Protein AF-A0A3E1Y8L4-F1 (afdb_monomer)

Foldseek 3Di:
DDPVVVVVCCVPDPPPPCVQWDFPDWDDDPPDIDTDIDGDPDDPPVPPD

Mean predicted aligned error: 6.84 Å

Sequence (49 aa):
MDKNLNLLLEALLPEGILYYFELTDASQTDTEISIYLEEKNIAPAEHQH

Organism: NCBI:txid2282649

pLDDT: mean 83.03, std 11.78, range [55.47, 95.0]

Radius of gyration: 13.3 Å; Cα contacts (8 Å, |Δi|>4): 33; chains: 1; bounding box: 30×22×36 Å

Structure (mmCIF, N/CA/C/O backbone):
data_AF-A0A3E1Y8L4-F1
#
_entry.id   AF-A0A3E1Y8L4-F1
#
loop_
_atom_site.group_PDB
_atom_site.id
_atom_site.type_symbol
_atom_site.label_atom_id
_atom_site.label_alt_id
_atom_site.label_comp_id
_atom_site.label_asym_id
_atom_site.label_entity_id
_atom_site.label_seq_id
_atom_site.pdbx_PDB_ins_code
_atom_site.Cartn_x
_atom_site.Cartn_y
_atom_site.Cartn_z
_atom_site.occupancy
_atom_site.B_iso_or_equiv
_atom_site.auth_seq_id
_atom_site.auth_comp_id
_atom_site.auth_asym_id
_atom_site.auth_atom_id
_atom_site.pdbx_PDB_model_num
ATOM 1 N N . MET A 1 1 ? 10.802 13.706 1.763 1.00 57.62 1 MET A N 1
ATOM 2 C CA . MET A 1 1 ? 9.828 12.616 1.942 1.00 57.62 1 MET A CA 1
ATOM 3 C C . MET A 1 1 ? 9.941 12.117 3.369 1.00 57.62 1 MET A C 1
ATOM 5 O O . MET A 1 1 ? 11.058 11.877 3.824 1.00 57.62 1 MET A O 1
ATOM 9 N N . ASP A 1 2 ? 8.833 12.073 4.095 1.00 70.00 2 ASP A N 1
ATOM 10 C CA . ASP A 1 2 ? 8.786 11.754 5.521 1.00 70.00 2 ASP A CA 1
ATOM 11 C C . ASP A 1 2 ? 9.348 10.358 5.817 1.00 70.00 2 ASP A C 1
ATOM 13 O O . ASP A 1 2 ? 8.897 9.350 5.274 1.00 70.00 2 ASP A O 1
ATOM 17 N N . LYS A 1 3 ? 10.355 10.283 6.695 1.00 70.56 3 LYS A N 1
ATOM 18 C CA . LYS A 1 3 ? 11.007 9.014 7.069 1.00 70.56 3 LYS A CA 1
ATOM 19 C C . LYS A 1 3 ? 10.035 8.011 7.700 1.00 70.56 3 LYS A C 1
ATOM 21 O O . LYS A 1 3 ? 10.182 6.815 7.488 1.00 70.56 3 LYS A O 1
ATOM 26 N N . ASN A 1 4 ? 9.038 8.501 8.436 1.00 78.19 4 ASN A N 1
ATOM 27 C CA . ASN A 1 4 ? 8.039 7.659 9.096 1.00 78.19 4 ASN A CA 1
ATOM 28 C C . ASN A 1 4 ? 7.062 7.017 8.101 1.00 78.19 4 ASN A C 1
ATOM 30 O O . ASN A 1 4 ? 6.648 5.883 8.313 1.00 78.19 4 ASN A O 1
ATOM 34 N N . LEU A 1 5 ? 6.734 7.711 7.006 1.00 76.06 5 LEU A N 1
ATOM 35 C CA . LEU A 1 5 ? 5.867 7.166 5.963 1.00 76.06 5 LEU A CA 1
ATOM 36 C C . LEU A 1 5 ? 6.550 5.995 5.2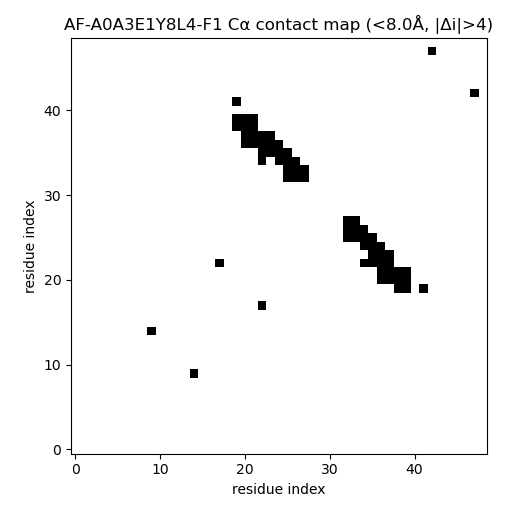45 1.00 76.06 5 LEU A C 1
ATOM 38 O O . LEU A 1 5 ? 5.928 4.959 5.058 1.00 76.06 5 LEU A O 1
ATOM 42 N N . ASN A 1 6 ? 7.840 6.121 4.916 1.00 76.69 6 ASN A N 1
ATOM 43 C CA . ASN A 1 6 ? 8.591 5.034 4.275 1.00 76.69 6 ASN A CA 1
ATOM 44 C C . ASN A 1 6 ? 8.636 3.766 5.139 1.00 76.69 6 ASN A C 1
ATOM 46 O O . ASN A 1 6 ? 8.339 2.690 4.638 1.00 76.69 6 ASN A O 1
ATOM 50 N N . LEU A 1 7 ? 8.903 3.903 6.442 1.00 83.19 7 LEU A N 1
ATOM 51 C CA . LEU A 1 7 ? 8.909 2.763 7.368 1.00 83.19 7 LEU A CA 1
ATOM 52 C C . LEU A 1 7 ? 7.544 2.065 7.447 1.00 83.19 7 LEU A C 1
ATOM 54 O O . LEU A 1 7 ? 7.474 0.843 7.550 1.00 83.19 7 LEU A O 1
ATOM 58 N N . LEU A 1 8 ? 6.455 2.835 7.401 1.00 83.94 8 LEU A N 1
ATOM 59 C CA . LEU A 1 8 ? 5.101 2.288 7.421 1.00 83.94 8 LEU A CA 1
ATOM 60 C C . LEU A 1 8 ? 4.783 1.534 6.125 1.00 83.94 8 LEU A C 1
ATO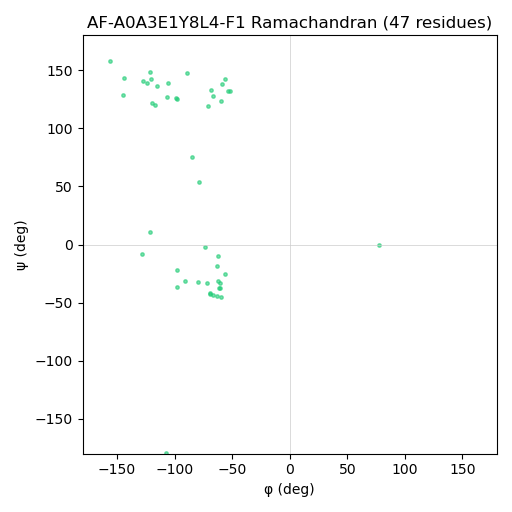M 62 O O . LEU A 1 8 ? 4.220 0.445 6.173 1.00 83.94 8 LEU A O 1
ATOM 66 N N . LEU A 1 9 ? 5.172 2.090 4.977 1.00 84.94 9 LEU A N 1
ATOM 67 C CA . LEU A 1 9 ? 4.988 1.441 3.680 1.00 84.94 9 LEU A CA 1
ATOM 68 C C . LEU A 1 9 ? 5.785 0.137 3.596 1.00 84.94 9 LEU A C 1
ATOM 70 O O . LEU A 1 9 ? 5.230 -0.873 3.184 1.00 84.94 9 LEU A O 1
ATOM 74 N N . GLU A 1 10 ? 7.039 0.124 4.052 1.00 84.06 10 GLU A N 1
ATOM 75 C CA . GLU A 1 10 ? 7.863 -1.092 4.112 1.00 84.06 10 GLU A CA 1
ATOM 76 C C . GLU A 1 10 ? 7.280 -2.163 5.048 1.00 84.06 10 GLU A C 1
ATOM 78 O O . GLU A 1 10 ? 7.448 -3.352 4.794 1.00 84.06 10 GLU A O 1
ATOM 83 N N . ALA A 1 11 ? 6.581 -1.767 6.118 1.00 87.81 11 ALA A N 1
ATOM 84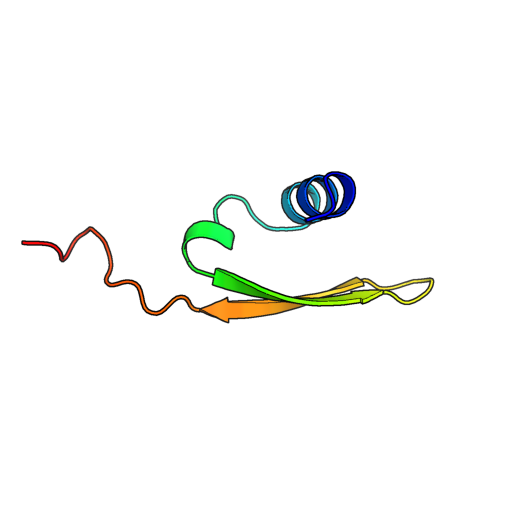 C CA . ALA A 1 11 ? 5.953 -2.702 7.051 1.00 87.81 11 ALA A CA 1
ATOM 85 C C . ALA A 1 11 ? 4.613 -3.270 6.550 1.00 87.81 11 ALA A C 1
ATOM 87 O O . ALA A 1 11 ? 4.252 -4.393 6.904 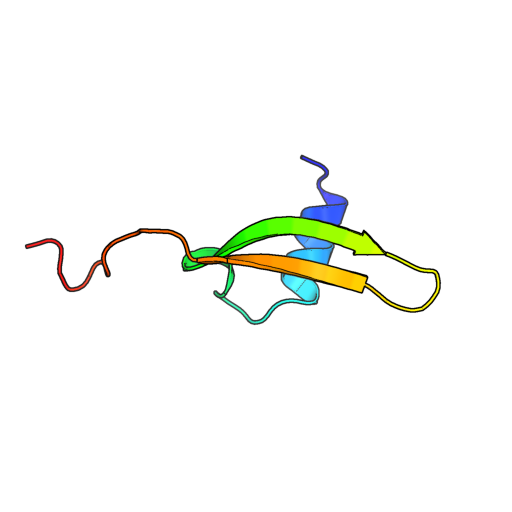1.00 87.81 11 ALA A O 1
ATOM 88 N N . LEU A 1 12 ? 3.851 -2.486 5.782 1.00 89.75 12 LEU A N 1
ATOM 89 C CA . LEU A 1 12 ? 2.515 -2.863 5.306 1.00 89.75 12 LEU A CA 1
ATOM 90 C C . LEU A 1 12 ? 2.542 -3.573 3.955 1.00 89.75 12 LEU A C 1
ATOM 92 O O . LEU A 1 12 ? 1.665 -4.389 3.668 1.00 89.75 12 LEU A O 1
ATOM 96 N N . LEU A 1 13 ? 3.506 -3.227 3.107 1.00 91.44 13 LEU A N 1
ATOM 97 C CA . LEU A 1 13 ? 3.562 -3.722 1.746 1.00 91.44 13 LEU A CA 1
ATOM 98 C C . LEU A 1 13 ? 4.355 -5.030 1.650 1.00 91.44 13 LEU A C 1
ATOM 100 O O . LEU A 1 13 ? 5.327 -5.226 2.380 1.00 91.44 13 LEU A O 1
ATOM 104 N N . PRO A 1 14 ? 3.986 -5.923 0.716 1.00 91.25 14 PRO A N 1
ATOM 105 C CA . PRO A 1 14 ? 4.799 -7.088 0.411 1.00 91.25 14 PRO A CA 1
ATOM 106 C C . PRO A 1 14 ? 6.220 -6.689 0.003 1.00 91.25 14 PRO A C 1
ATOM 108 O O . PRO A 1 14 ? 6.424 -5.713 -0.727 1.00 91.25 14 PRO A O 1
ATOM 111 N N . GLU A 1 15 ? 7.196 -7.487 0.433 1.00 89.44 15 GLU A N 1
ATOM 112 C CA . GLU A 1 15 ? 8.595 -7.287 0.067 1.00 89.44 15 GLU A CA 1
ATOM 113 C C . GLU A 1 15 ? 8.749 -7.206 -1.459 1.00 89.44 15 GLU A C 1
ATOM 115 O O . GLU A 1 15 ? 8.208 -8.015 -2.214 1.00 89.44 15 GLU A O 1
ATOM 120 N N . GLY A 1 16 ? 9.478 -6.190 -1.917 1.00 86.56 16 GLY A N 1
ATOM 121 C CA . GLY A 1 16 ? 9.801 -5.997 -3.324 1.00 86.56 16 GLY A CA 1
ATOM 122 C C . GLY A 1 16 ? 8.689 -5.422 -4.206 1.00 86.56 16 GLY A C 1
ATOM 123 O O . GLY A 1 16 ? 8.945 -5.169 -5.383 1.00 86.56 16 GLY A O 1
ATOM 124 N N . ILE A 1 17 ? 7.495 -5.124 -3.678 1.00 89.88 17 ILE A N 1
ATOM 125 C CA . ILE A 1 17 ? 6.426 -4.525 -4.496 1.00 89.88 17 ILE A CA 1
ATOM 126 C C . ILE A 1 17 ? 6.838 -3.157 -5.065 1.00 89.88 17 ILE A C 1
ATOM 128 O O . ILE A 1 17 ? 6.596 -2.860 -6.231 1.00 89.88 17 ILE A O 1
ATOM 132 N N . 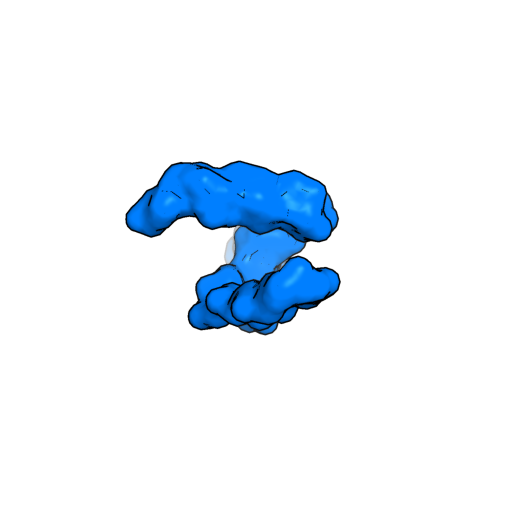LEU A 1 18 ? 7.573 -2.359 -4.287 1.00 89.50 18 LEU A N 1
ATOM 133 C CA . LEU A 1 18 ? 8.054 -1.042 -4.713 1.00 89.50 18 LEU A CA 1
ATOM 134 C C . LEU A 1 18 ? 9.211 -1.108 -5.722 1.00 89.50 18 LEU A C 1
ATOM 136 O O . LEU A 1 18 ? 9.668 -0.068 -6.201 1.00 89.50 18 LEU A O 1
ATOM 140 N N . TYR A 1 19 ? 9.703 -2.300 -6.082 1.00 88.31 19 TYR A N 1
ATOM 141 C CA . TYR A 1 19 ? 10.593 -2.436 -7.236 1.00 88.31 19 TYR A CA 1
ATOM 142 C C . TYR A 1 19 ? 9.837 -2.194 -8.534 1.00 88.31 19 TYR A C 1
ATOM 144 O O . TYR A 1 19 ? 10.347 -1.460 -9.378 1.00 88.31 19 TYR A O 1
ATOM 152 N N . TYR A 1 20 ? 8.616 -2.720 -8.636 1.00 88.44 20 TYR A N 1
ATOM 153 C CA . TYR A 1 20 ? 7.779 -2.661 -9.835 1.00 88.44 20 TYR A CA 1
ATOM 154 C C . TYR A 1 20 ? 6.749 -1.539 -9.797 1.00 88.44 20 TYR A C 1
ATOM 156 O O . TYR A 1 20 ? 6.298 -1.113 -10.848 1.00 88.44 20 TYR A O 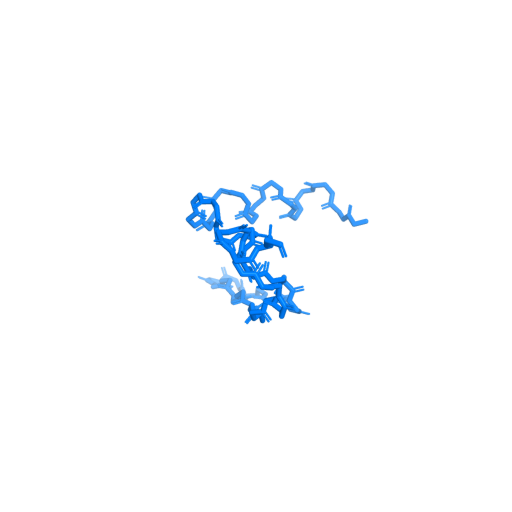1
ATOM 164 N N . PHE A 1 21 ? 6.395 -1.043 -8.613 1.00 91.69 21 PHE A N 1
ATOM 165 C CA . PHE A 1 21 ? 5.359 -0.030 -8.445 1.00 91.69 21 PHE A CA 1
ATOM 166 C C . PHE A 1 21 ? 5.891 1.240 -7.773 1.00 91.69 21 PHE A C 1
ATOM 168 O O . PHE A 1 21 ? 6.806 1.191 -6.947 1.00 91.69 21 PHE A O 1
ATOM 175 N N . GLU A 1 22 ? 5.311 2.383 -8.123 1.00 91.44 22 GLU A N 1
ATOM 176 C CA . GLU A 1 22 ? 5.509 3.679 -7.470 1.00 91.44 22 GLU A CA 1
ATOM 177 C C . GLU A 1 22 ? 4.284 4.042 -6.643 1.00 91.44 22 GLU A C 1
ATOM 179 O O . GLU A 1 22 ? 3.150 3.834 -7.068 1.00 91.44 22 GLU A O 1
ATOM 184 N N . LEU A 1 23 ? 4.518 4.600 -5.454 1.00 91.19 23 LEU A N 1
ATOM 185 C CA . LEU A 1 23 ? 3.456 5.189 -4.650 1.00 91.19 23 LEU A CA 1
ATOM 186 C C . LEU A 1 23 ? 2.987 6.483 -5.311 1.00 91.19 23 LEU A C 1
ATOM 188 O O . LEU A 1 23 ? 3.769 7.428 -5.426 1.00 91.19 23 LEU A O 1
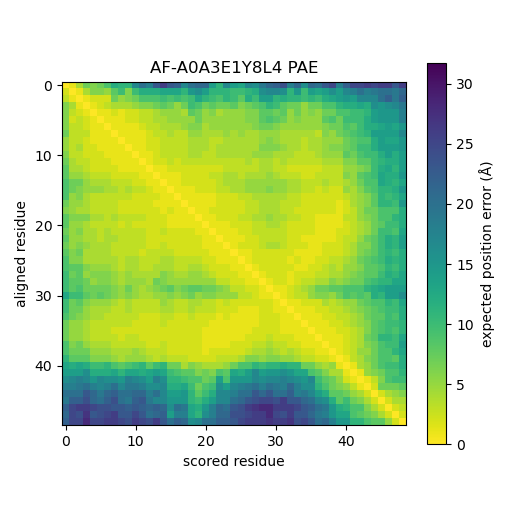ATOM 192 N N . THR A 1 24 ? 1.716 6.534 -5.693 1.00 92.62 24 THR A N 1
ATOM 193 C CA . THR A 1 24 ? 1.112 7.730 -6.291 1.00 92.62 24 THR A CA 1
ATOM 194 C C . THR A 1 24 ? 0.339 8.547 -5.271 1.00 92.62 24 THR A C 1
ATOM 196 O O . THR A 1 24 ? 0.394 9.775 -5.311 1.00 92.62 24 THR A O 1
ATOM 199 N N . 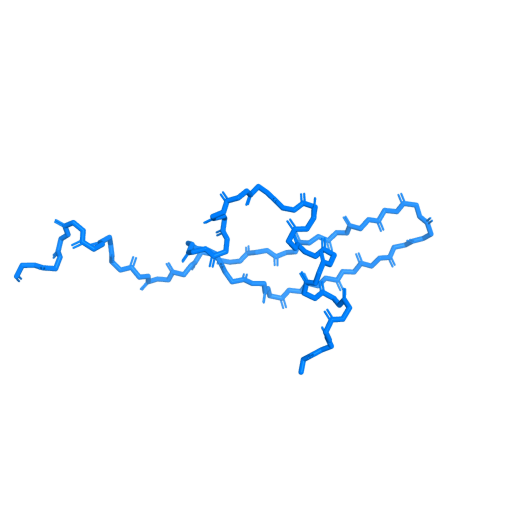ASP A 1 25 ? -0.333 7.880 -4.334 1.00 92.19 25 ASP A N 1
ATOM 200 C CA . ASP A 1 25 ? -1.068 8.530 -3.256 1.00 92.19 25 ASP A CA 1
ATOM 201 C C . ASP A 1 25 ? -1.231 7.608 -2.041 1.00 92.19 25 ASP A C 1
ATOM 203 O O . ASP A 1 25 ? -1.174 6.377 -2.142 1.00 92.19 25 ASP A O 1
ATOM 207 N N . ALA A 1 26 ? -1.454 8.210 -0.877 1.00 89.31 26 ALA A N 1
ATOM 208 C CA . ALA A 1 26 ? -1.812 7.491 0.334 1.00 89.31 26 ALA A CA 1
ATOM 209 C C . ALA A 1 26 ? -2.779 8.327 1.170 1.00 89.31 26 ALA A C 1
ATOM 211 O O . ALA A 1 26 ? -2.497 9.475 1.517 1.00 89.31 26 ALA A O 1
ATOM 212 N N . SER A 1 27 ? -3.894 7.718 1.560 1.00 90.06 27 SER A N 1
ATOM 213 C CA . SER A 1 27 ? -4.882 8.348 2.431 1.00 90.06 27 SER A CA 1
ATOM 214 C C . SER A 1 27 ? -5.177 7.450 3.618 1.00 90.06 27 SER A C 1
ATOM 216 O O . SER A 1 27 ? -5.318 6.239 3.462 1.00 90.06 27 SER A O 1
ATOM 218 N N . GLN A 1 28 ? -5.334 8.045 4.794 1.00 89.19 28 GLN A N 1
ATOM 219 C CA . GLN A 1 28 ? -5.728 7.324 5.996 1.00 89.19 28 GLN A CA 1
ATOM 220 C C . GLN A 1 28 ? -7.037 7.877 6.557 1.00 89.19 28 GLN A C 1
ATOM 222 O O . GLN A 1 28 ? -7.273 9.087 6.553 1.00 89.19 28 GLN A O 1
ATOM 227 N N . THR A 1 29 ? -7.861 6.976 7.069 1.00 91.62 29 THR A N 1
ATOM 228 C CA . THR A 1 29 ? -8.956 7.270 7.994 1.00 91.62 29 THR A CA 1
ATOM 229 C C . THR A 1 29 ? -8.561 6.776 9.386 1.00 91.62 29 THR A C 1
ATOM 231 O O . THR A 1 29 ? -7.479 6.219 9.573 1.00 91.62 29 THR A O 1
ATOM 234 N N . ASP A 1 30 ? -9.439 6.935 10.373 1.00 90.69 30 ASP A N 1
ATOM 235 C CA . ASP A 1 30 ? -9.183 6.443 11.732 1.00 90.69 30 ASP A CA 1
ATOM 236 C C . ASP A 1 30 ? -9.038 4.910 11.811 1.00 90.69 30 ASP A C 1
ATOM 238 O O . ASP A 1 30 ? -8.498 4.389 12.787 1.00 90.69 30 ASP A O 1
ATOM 242 N N . THR A 1 31 ? -9.516 4.174 10.801 1.00 93.31 31 THR A N 1
ATOM 243 C CA . THR A 1 31 ? -9.565 2.702 10.814 1.00 93.31 31 THR A CA 1
ATOM 244 C C . THR A 1 31 ? -8.936 2.036 9.598 1.00 93.31 31 THR A C 1
ATOM 246 O O . THR A 1 31 ? -8.820 0.813 9.574 1.00 93.31 31 THR A O 1
ATOM 249 N N . GLU A 1 32 ? -8.560 2.802 8.578 1.00 91.25 32 GLU A N 1
ATOM 250 C CA . GLU A 1 32 ? -8.117 2.258 7.297 1.00 91.25 32 GLU A CA 1
ATOM 251 C C . GLU A 1 32 ? -7.000 3.099 6.691 1.00 91.25 32 GLU A C 1
ATOM 253 O O . GLU A 1 32 ? -7.018 4.327 6.769 1.00 91.25 32 GLU A O 1
ATOM 258 N N . ILE A 1 33 ? -6.057 2.425 6.037 1.00 89.12 33 ILE A N 1
ATOM 259 C CA . ILE A 1 33 ? -5.036 3.050 5.205 1.00 89.12 33 ILE A CA 1
ATOM 260 C C . ILE A 1 33 ? -5.251 2.554 3.778 1.00 89.12 33 ILE A C 1
ATOM 262 O O . ILE A 1 33 ? -5.180 1.356 3.512 1.00 89.12 33 ILE A O 1
ATOM 266 N N . SER A 1 34 ? -5.501 3.489 2.869 1.00 92.44 34 SER A N 1
ATOM 267 C CA . SER A 1 34 ? -5.545 3.252 1.430 1.00 92.44 34 SER A CA 1
ATOM 268 C C . SER A 1 34 ? -4.212 3.665 0.814 1.00 92.44 34 SER A C 1
ATOM 270 O O . SER A 1 34 ? -3.763 4.797 1.003 1.00 92.44 34 SER A O 1
ATOM 272 N N . ILE A 1 35 ? -3.584 2.746 0.080 1.00 92.31 35 ILE A N 1
ATOM 273 C CA . ILE A 1 35 ? -2.293 2.944 -0.588 1.00 92.31 35 ILE A CA 1
ATOM 274 C C . ILE A 1 35 ? -2.517 2.752 -2.086 1.00 92.31 35 ILE A C 1
ATOM 276 O O . ILE A 1 35 ? -2.959 1.682 -2.509 1.00 92.31 35 ILE A O 1
ATOM 280 N N . TYR A 1 36 ? -2.204 3.773 -2.879 1.00 93.88 36 TYR A N 1
ATOM 281 C CA . TYR A 1 36 ? -2.367 3.752 -4.329 1.00 93.88 36 TYR A CA 1
ATOM 282 C C . TYR A 1 36 ? -1.008 3.621 -5.001 1.00 93.88 36 TYR A C 1
ATOM 284 O O . TYR A 1 36 ? -0.074 4.375 -4.720 1.00 93.88 36 TYR A O 1
ATOM 292 N N . LEU A 1 37 ? -0.907 2.624 -5.875 1.00 93.62 37 LEU A N 1
ATOM 293 C CA . LEU A 1 37 ? 0.320 2.244 -6.553 1.00 93.62 37 LEU A CA 1
ATOM 294 C C . LEU A 1 37 ? 0.107 2.276 -8.067 1.00 93.62 37 LEU A C 1
ATOM 296 O O . LEU A 1 37 ? -0.920 1.802 -8.554 1.00 93.62 37 LEU A O 1
ATOM 300 N N . GLU A 1 38 ? 1.090 2.786 -8.800 1.00 95.00 38 GLU A N 1
ATOM 301 C CA . GLU A 1 38 ? 1.141 2.726 -10.262 1.00 95.00 38 GLU A CA 1
ATOM 302 C C . GLU A 1 38 ? 2.332 1.882 -10.704 1.00 95.00 38 GLU A C 1
ATOM 304 O O . GLU A 1 38 ? 3.417 1.965 -10.130 1.00 95.00 38 GLU A O 1
ATOM 309 N N . GLU A 1 39 ? 2.120 1.019 -11.695 1.00 92.50 39 GLU A N 1
ATOM 310 C CA . GLU A 1 39 ? 3.188 0.186 -12.237 1.00 92.50 39 GLU A CA 1
ATOM 311 C C . GLU A 1 39 ? 4.218 1.070 -12.934 1.00 92.50 39 GLU A C 1
ATOM 313 O O . GLU A 1 39 ? 3.902 1.876 -13.812 1.00 92.50 39 GLU A O 1
ATOM 318 N N . LYS A 1 40 ? 5.478 0.904 -12.554 1.00 89.31 40 LYS A N 1
ATOM 319 C CA . LYS A 1 40 ? 6.575 1.568 -13.229 1.00 89.31 40 LYS A CA 1
ATOM 320 C C . LYS A 1 40 ? 6.705 0.986 -14.624 1.00 89.31 40 LYS A C 1
ATOM 322 O O . LYS A 1 40 ? 6.820 -0.223 -14.801 1.00 89.31 40 LYS A O 1
ATOM 327 N N . ASN A 1 41 ? 6.823 1.855 -15.616 1.00 80.88 41 ASN A N 1
ATOM 328 C CA . ASN A 1 41 ? 7.090 1.452 -16.993 1.00 80.88 41 ASN A CA 1
ATOM 329 C C . ASN A 1 41 ? 8.583 1.117 -17.208 1.00 80.88 41 ASN A C 1
ATOM 331 O O . ASN A 1 41 ? 9.256 1.708 -18.055 1.00 80.88 41 ASN A O 1
ATOM 335 N N . ILE A 1 42 ? 9.130 0.218 -16.384 1.00 73.31 42 ILE A N 1
ATOM 336 C CA . ILE A 1 42 ? 10.494 -0.309 -16.514 1.00 73.31 42 ILE A CA 1
ATOM 337 C C . ILE A 1 42 ? 10.426 -1.652 -17.219 1.00 73.31 42 ILE A C 1
ATOM 339 O O . ILE A 1 42 ? 9.749 -2.575 -16.772 1.00 73.31 42 ILE A O 1
ATOM 343 N N . ALA A 1 43 ? 11.177 -1.771 -18.312 1.00 67.75 43 ALA A N 1
ATOM 344 C CA . ALA A 1 43 ? 11.378 -3.054 -18.957 1.00 67.75 43 ALA A CA 1
ATOM 345 C C . ALA A 1 43 ? 12.008 -4.039 -17.951 1.00 67.75 43 ALA A C 1
ATOM 347 O O . ALA A 1 43 ? 12.924 -3.641 -17.220 1.00 67.75 43 ALA A O 1
ATOM 348 N N . PRO A 1 44 ? 11.566 -5.310 -17.916 1.00 65.50 44 PRO A N 1
ATOM 349 C CA . PRO A 1 44 ? 12.204 -6.328 -17.096 1.00 65.50 44 PRO A CA 1
ATOM 350 C C . PRO A 1 44 ? 13.707 -6.348 -17.384 1.00 65.50 44 PRO A C 1
ATOM 352 O O . PRO A 1 44 ? 14.113 -6.371 -18.549 1.00 65.50 44 PRO A O 1
ATOM 355 N N . ALA A 1 45 ? 14.541 -6.354 -16.341 1.00 62.25 45 ALA A N 1
ATOM 356 C CA . ALA A 1 45 ? 15.998 -6.410 -16.496 1.00 62.25 45 ALA A CA 1
ATOM 357 C C . ALA A 1 45 ? 16.446 -7.632 -17.328 1.00 62.25 45 ALA A C 1
ATOM 359 O O . ALA A 1 45 ? 17.462 -7.584 -18.014 1.00 62.25 45 ALA A O 1
ATOM 360 N N . GLU A 1 46 ? 15.634 -8.696 -17.345 1.00 60.28 46 GLU A N 1
ATOM 361 C CA . GLU A 1 46 ? 15.800 -9.905 -18.166 1.00 60.28 46 GLU A CA 1
ATOM 362 C C . GLU A 1 46 ? 15.746 -9.653 -19.688 1.00 60.28 46 GLU A C 1
ATOM 364 O O . GLU A 1 46 ? 16.065 -10.543 -20.481 1.00 60.28 46 GLU A O 1
ATOM 369 N N . HIS A 1 47 ? 15.356 -8.453 -20.122 1.00 55.47 47 HIS A N 1
ATOM 370 C CA . HIS A 1 47 ? 15.255 -8.059 -21.531 1.00 55.47 47 HIS A CA 1
ATOM 371 C C . HIS A 1 47 ? 16.130 -6.853 -21.896 1.00 55.47 47 HIS A C 1
ATOM 373 O O . HIS A 1 47 ? 16.004 -6.317 -22.997 1.00 55.47 47 HIS A O 1
ATOM 379 N N . GLN A 1 48 ? 17.037 -6.432 -21.010 1.00 55.59 48 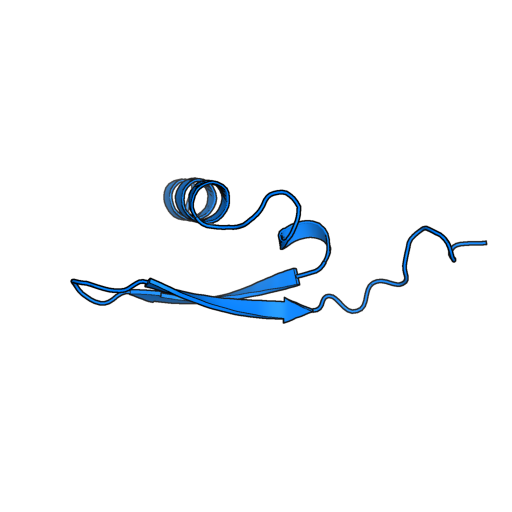GLN A N 1
ATOM 380 C CA . GLN A 1 48 ? 18.076 -5.456 -21.345 1.00 55.59 48 GLN A CA 1
ATOM 381 C C . GLN A 1 48 ? 19.276 -6.190 -21.966 1.00 55.59 48 GLN A C 1
ATOM 383 O O . GLN A 1 48 ? 20.279 -6.431 -21.296 1.00 55.59 48 GLN A O 1
ATOM 388 N N . HIS A 1 49 ? 19.129 -6.608 -23.227 1.00 57.06 49 HIS A N 1
ATOM 389 C CA . HIS A 1 49 ? 20.203 -7.178 -24.050 1.00 57.06 49 HIS A CA 1
ATOM 390 C C . HIS A 1 49 ? 20.758 -6.138 -25.026 1.00 57.06 49 HIS A C 1
ATOM 392 O O . HIS A 1 49 ? 19.941 -5.374 -25.590 1.00 57.06 49 HIS A O 1
#

Solvent-accessible surface area (backbone atoms only — not comparable to full-atom values): 3319 Å² total; per-residue (Å²): 131,65,70,69,58,54,57,51,48,64,71,72,45,67,88,70,50,70,78,52,30,41,82,76,49,74,51,73,59,100,87,48,78,50,78,41,70,43,76,52,95,65,77,60,75,94,69,74,122

Secondary structure (DSSP, 8-state):
--HHHHHHHHHHSPTTHHHHEEEEEEEE-SS-EEEEEEE--PPPGGG--